Protein AF-A0A8H3B614-F1 (afdb_monomer)

Nearest PDB structures (foldseek):
  5cwn-assembly1_A  TM=7.010E-01  e=2.202E-01  synthetic construct
  2hr2-assembly2_B  TM=8.526E-01  e=1.394E+00  Chlorobaculum tepidum TLS
  8gab-assembly2_C  TM=5.571E-01  e=5.396E-01  synthetic construct
  2fbn-assembly1_B  TM=7.898E-01  e=2.489E+00  Plasmodium falciparum
  8gac-assembly1_A  TM=5.236E-01  e=7.023E-01  synthetic construct

Structure (mmCIF, N/CA/C/O backbone):
data_AF-A0A8H3B614-F1
#
_entry.id   AF-A0A8H3B614-F1
#
loop_
_atom_site.group_PDB
_atom_site.id
_atom_site.type_symbol
_atom_site.label_atom_id
_atom_site.label_alt_id
_atom_site.label_comp_id
_atom_site.label_asym_id
_atom_site.label_entity_id
_atom_site.label_seq_id
_atom_site.pdbx_PDB_ins_code
_atom_site.Cartn_x
_atom_site.Cartn_y
_atom_site.Cartn_z
_atom_site.occupancy
_atom_site.B_iso_or_equiv
_atom_site.auth_seq_id
_atom_site.auth_comp_id
_atom_site.auth_asym_id
_atom_site.auth_atom_id
_atom_site.pdbx_PDB_model_num
ATOM 1 N N . MET A 1 1 ? -14.239 40.907 46.195 1.00 49.25 1 MET A N 1
ATOM 2 C CA . MET A 1 1 ? -14.126 40.647 44.746 1.00 49.25 1 MET A CA 1
ATOM 3 C C . MET A 1 1 ? -13.190 39.463 44.616 1.00 49.25 1 MET A C 1
ATOM 5 O O . MET A 1 1 ? -12.000 39.634 44.840 1.00 49.25 1 MET A O 1
ATOM 9 N N . ASP A 1 2 ? -13.753 38.270 44.431 1.00 47.25 2 ASP A N 1
ATOM 10 C CA . ASP A 1 2 ? -13.022 37.002 44.533 1.00 47.25 2 ASP A CA 1
ATOM 11 C C . ASP A 1 2 ? -12.127 36.775 43.314 1.00 47.25 2 ASP A C 1
ATOM 13 O O . ASP A 1 2 ? -12.595 36.575 42.194 1.00 47.25 2 ASP A O 1
ATOM 17 N N . THR A 1 3 ? -10.818 36.806 43.547 1.00 56.19 3 THR A N 1
ATOM 18 C CA . THR A 1 3 ? -9.767 36.575 42.546 1.00 56.19 3 THR A CA 1
ATOM 19 C C . THR A 1 3 ? -9.692 35.116 42.087 1.00 56.19 3 THR A C 1
ATOM 21 O O . THR A 1 3 ? -9.160 34.834 41.017 1.00 56.19 3 THR A O 1
ATOM 24 N N . THR A 1 4 ? -10.277 34.191 42.849 1.00 59.56 4 THR A N 1
ATOM 25 C CA . THR A 1 4 ? -10.387 32.762 42.528 1.00 59.56 4 THR A CA 1
ATOM 26 C C . THR A 1 4 ? -11.330 32.479 41.360 1.00 59.56 4 THR A C 1
ATOM 28 O O . THR A 1 4 ? -11.059 31.566 40.589 1.00 59.56 4 THR A O 1
ATOM 31 N N . PHE A 1 5 ? -12.386 33.278 41.170 1.00 58.41 5 PHE A N 1
ATOM 32 C CA . PHE A 1 5 ? -13.344 33.083 40.071 1.00 58.41 5 PHE A CA 1
ATOM 33 C C . PHE A 1 5 ? -12.745 33.413 38.693 1.00 58.41 5 PHE A C 1
ATOM 35 O O . PHE A 1 5 ? -13.093 32.801 37.689 1.00 58.41 5 PHE A O 1
ATOM 42 N N . LEU A 1 6 ? -11.815 34.373 38.636 1.00 56.16 6 LEU A N 1
ATOM 43 C CA . LEU A 1 6 ? -11.143 34.752 37.390 1.00 56.16 6 LEU A CA 1
ATOM 44 C C . LEU A 1 6 ? -10.025 33.774 37.003 1.00 56.16 6 LEU A C 1
ATOM 46 O O . LEU A 1 6 ? -9.770 33.596 35.815 1.00 56.16 6 LEU A O 1
ATOM 50 N N . HIS A 1 7 ? -9.377 33.132 37.980 1.00 57.44 7 HIS A N 1
ATOM 51 C CA . HIS A 1 7 ? -8.297 32.179 37.711 1.00 57.44 7 HIS A CA 1
ATOM 52 C C . HIS A 1 7 ? -8.824 30.870 37.099 1.00 57.44 7 HIS A C 1
ATOM 54 O O . HIS A 1 7 ? -8.241 30.368 36.143 1.00 57.44 7 HIS A O 1
ATOM 60 N N .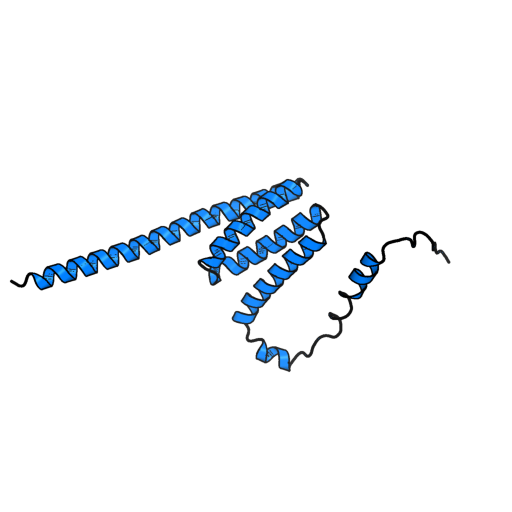 THR A 1 8 ? -9.972 30.371 37.573 1.00 63.31 8 THR A N 1
ATOM 61 C CA . THR A 1 8 ? -10.585 29.135 37.054 1.00 63.31 8 THR A CA 1
ATOM 62 C C . THR A 1 8 ? -11.125 29.297 35.629 1.00 63.31 8 THR A C 1
ATOM 64 O O . THR A 1 8 ? -10.900 28.437 34.787 1.00 63.31 8 THR A O 1
ATOM 67 N N . HIS A 1 9 ? -11.760 30.429 35.302 1.00 63.88 9 HIS A N 1
ATOM 68 C CA . HIS A 1 9 ? -12.236 30.702 33.937 1.00 63.88 9 HIS A CA 1
ATOM 69 C C . HIS A 1 9 ? -11.107 30.849 32.906 1.00 63.88 9 HIS A C 1
ATOM 71 O O . HIS A 1 9 ? -11.301 30.526 31.731 1.00 63.88 9 HIS A O 1
ATOM 77 N N . LEU A 1 10 ? -9.934 31.338 33.319 1.00 59.94 10 LEU A N 1
ATOM 78 C CA . LEU A 1 10 ? -8.780 31.471 32.430 1.00 59.94 10 LEU A CA 1
ATOM 79 C C . LEU A 1 10 ? -8.157 30.101 32.108 1.00 59.94 10 LEU A C 1
ATOM 81 O O . LEU A 1 10 ? -7.804 29.858 30.955 1.00 59.94 10 LEU A O 1
ATOM 85 N N . GLU A 1 11 ? -8.082 29.201 33.092 1.00 66.25 11 GLU A N 1
ATOM 86 C CA . GLU A 1 11 ? -7.605 27.820 32.917 1.00 66.25 11 GLU A CA 1
ATOM 87 C C . GLU A 1 11 ? -8.572 26.980 32.064 1.00 66.25 11 GLU A C 1
ATOM 89 O O . GLU A 1 11 ? -8.130 26.279 31.149 1.00 66.25 11 GLU A O 1
ATOM 94 N N . ASP A 1 12 ? -9.887 27.125 32.264 1.00 70.75 12 ASP A N 1
ATOM 95 C CA . ASP A 1 12 ? -10.907 26.483 31.419 1.00 70.75 12 ASP A CA 1
ATOM 96 C C . ASP A 1 12 ? -10.818 26.966 29.960 1.00 70.75 12 ASP A C 1
ATOM 98 O O . ASP A 1 12 ? -10.893 26.170 29.021 1.00 70.75 12 ASP A O 1
ATOM 102 N N . SER A 1 13 ? -10.585 28.268 29.752 1.00 62.62 13 SER A N 1
ATOM 103 C CA . SER A 1 13 ? -10.422 28.851 28.411 1.00 62.62 13 SER A CA 1
ATOM 104 C C . SER A 1 13 ? -9.137 28.379 27.718 1.00 62.62 13 SER A C 1
ATOM 106 O O . SER A 1 13 ? -9.130 28.143 26.510 1.00 62.62 13 SER A O 1
ATOM 108 N N . GLN A 1 14 ? -8.042 28.222 28.468 1.00 62.88 14 GLN A N 1
ATOM 109 C CA . GLN A 1 14 ? -6.771 27.706 27.947 1.00 62.88 14 GLN A CA 1
ATOM 110 C C . GLN A 1 14 ? -6.845 26.211 27.617 1.00 62.88 14 GLN A C 1
ATOM 112 O O . GLN A 1 14 ? -6.266 25.781 26.620 1.00 62.88 14 GLN A O 1
ATOM 117 N N . THR A 1 15 ? -7.593 25.438 28.406 1.00 66.56 15 THR A N 1
ATOM 118 C CA . THR A 1 15 ? -7.834 24.010 28.154 1.00 66.56 15 THR A CA 1
ATOM 119 C C . THR A 1 15 ? -8.642 23.820 26.870 1.00 66.56 15 THR A C 1
ATOM 121 O O . THR A 1 15 ? -8.187 23.123 25.966 1.00 66.56 15 THR A O 1
ATOM 124 N N . GLN A 1 16 ? -9.751 24.554 26.702 1.00 68.00 16 GLN A N 1
ATOM 125 C CA . GLN A 1 16 ? -10.553 24.508 25.470 1.00 68.00 16 GLN A CA 1
ATOM 126 C C . GLN A 1 16 ? -9.762 24.931 24.221 1.00 68.00 16 GLN A C 1
ATOM 128 O O . GLN A 1 16 ? -9.912 24.335 23.156 1.00 68.00 16 GLN A O 1
ATOM 133 N N . LEU A 1 17 ? -8.893 25.942 24.334 1.00 68.00 17 LEU A N 1
ATOM 134 C CA . LEU A 1 17 ? -8.027 26.371 23.230 1.00 68.00 17 LEU A CA 1
ATOM 135 C C . LEU A 1 17 ? -6.991 25.309 22.843 1.00 68.00 17 LEU A C 1
ATOM 137 O O . LEU A 1 17 ? -6.713 25.147 21.655 1.00 68.00 17 LEU A O 1
ATOM 141 N N . ASN A 1 18 ? -6.423 24.594 23.816 1.00 64.81 18 ASN A N 1
ATOM 142 C CA . ASN A 1 18 ? -5.483 23.508 23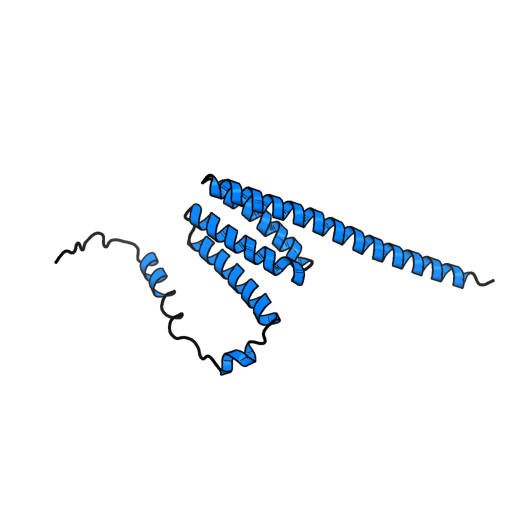.546 1.00 64.81 18 ASN A CA 1
ATOM 143 C C . ASN A 1 18 ? -6.175 22.316 22.877 1.00 64.81 18 ASN A C 1
ATOM 145 O O . ASN A 1 18 ? -5.622 21.780 21.919 1.00 64.81 18 ASN A O 1
ATOM 149 N N . ASP A 1 19 ? -7.390 21.968 23.303 1.00 64.19 19 ASP A N 1
ATOM 150 C CA . ASP A 1 19 ? -8.172 20.877 22.708 1.00 64.19 19 ASP A CA 1
ATOM 151 C C . ASP A 1 19 ? -8.548 21.172 21.245 1.00 64.19 19 ASP A C 1
ATOM 153 O O . ASP A 1 19 ? -8.364 20.325 20.371 1.00 64.19 19 ASP A O 1
ATOM 157 N N . ILE A 1 20 ? -8.986 22.404 20.944 1.00 66.00 20 ILE A N 1
ATOM 158 C CA . ILE A 1 20 ? -9.294 22.848 19.569 1.00 66.00 20 ILE A CA 1
ATOM 159 C C . ILE A 1 20 ? -8.030 22.882 18.703 1.00 66.00 20 ILE A C 1
ATOM 161 O O . ILE A 1 20 ? -8.054 22.529 17.521 1.00 66.00 20 ILE A O 1
ATOM 165 N N . LYS A 1 21 ? -6.905 23.333 19.266 1.00 61.00 21 LYS A N 1
ATOM 166 C CA . LYS A 1 21 ? -5.642 23.401 18.530 1.00 61.00 21 LYS A CA 1
ATOM 167 C C . LYS A 1 21 ? -5.128 22.005 18.194 1.00 61.00 21 LYS A C 1
ATOM 169 O O . LYS A 1 21 ? -4.659 21.825 17.077 1.00 61.00 21 LYS A O 1
ATOM 174 N N . LEU A 1 22 ? -5.267 21.048 19.115 1.00 57.50 22 LEU A N 1
ATOM 175 C CA . LEU A 1 22 ? -4.873 19.656 18.911 1.00 57.50 22 LEU A CA 1
ATOM 176 C C . LEU A 1 22 ? -5.747 18.975 17.843 1.00 57.50 22 LEU A C 1
ATOM 178 O O . LEU A 1 22 ? -5.200 18.352 16.935 1.00 57.50 22 LEU A O 1
ATOM 182 N N . SER A 1 23 ? -7.072 19.184 17.866 1.00 58.16 23 SER A N 1
ATOM 183 C CA . SER A 1 23 ? -7.976 18.625 16.845 1.00 58.16 23 SER A CA 1
ATOM 184 C C . SER A 1 23 ? -7.724 19.201 15.447 1.00 58.16 23 SER A C 1
ATOM 186 O O . SER A 1 23 ? -7.667 18.464 14.468 1.00 58.16 23 SER A O 1
ATOM 188 N N . THR A 1 24 ? -7.486 20.512 15.348 1.00 58.50 24 THR A N 1
ATOM 189 C CA . THR A 1 24 ? -7.263 21.182 14.054 1.00 58.50 24 THR A CA 1
ATOM 190 C C . THR A 1 24 ? -5.910 20.807 13.439 1.00 58.50 24 THR A C 1
ATOM 192 O O . THR A 1 24 ? -5.786 20.724 12.216 1.00 58.50 24 THR A O 1
ATOM 195 N N . THR A 1 25 ? -4.876 20.581 14.261 1.00 59.16 25 THR A N 1
ATOM 196 C CA . THR A 1 25 ? -3.564 20.141 13.761 1.00 59.16 25 THR A CA 1
ATOM 197 C C . THR A 1 25 ? -3.574 18.698 13.283 1.00 59.16 25 THR A C 1
ATOM 199 O O . THR A 1 25 ? -2.913 18.397 12.288 1.00 59.16 25 THR A O 1
ATOM 202 N N . ASP A 1 26 ? -4.327 17.824 13.950 1.00 64.12 26 ASP A N 1
ATOM 203 C CA . ASP A 1 26 ? -4.409 16.419 13.566 1.00 64.12 26 ASP A CA 1
ATOM 204 C C . ASP A 1 26 ? -5.193 16.251 12.259 1.00 64.12 26 ASP A C 1
ATOM 206 O O . ASP A 1 26 ? -4.682 15.598 11.346 1.00 64.12 26 ASP A O 1
ATOM 210 N N . ASP A 1 27 ? -6.333 16.930 12.098 1.00 62.75 27 ASP A N 1
ATOM 211 C CA . ASP A 1 27 ? -7.150 16.867 10.875 1.00 62.75 27 ASP A CA 1
ATOM 212 C C . ASP A 1 27 ? -6.395 17.380 9.637 1.00 62.75 27 ASP A C 1
ATOM 214 O O . ASP A 1 27 ? -6.334 16.699 8.612 1.00 62.75 27 ASP A O 1
ATOM 218 N N . LEU A 1 28 ? -5.722 18.535 9.740 1.00 67.38 28 LEU A N 1
ATOM 219 C CA . LEU A 1 28 ? -4.951 19.088 8.619 1.00 67.38 28 LEU A CA 1
ATOM 220 C C . LEU A 1 28 ? -3.739 18.204 8.259 1.00 67.38 28 LEU A C 1
ATOM 222 O O . LEU A 1 28 ? -3.336 18.129 7.098 1.00 67.38 28 LEU A O 1
ATOM 226 N N . SER A 1 29 ? -3.151 17.514 9.246 1.00 70.75 29 SER A N 1
ATOM 227 C CA . SER A 1 29 ? -2.042 16.580 9.013 1.00 70.75 29 SER A CA 1
ATOM 228 C C . SER A 1 29 ? -2.494 15.283 8.331 1.00 70.75 29 SER A C 1
ATOM 230 O O . SER A 1 29 ? -1.764 14.728 7.502 1.00 70.75 29 SER A O 1
ATOM 232 N N . VAL A 1 30 ? -3.705 14.813 8.645 1.00 79.19 30 VAL A N 1
ATOM 233 C CA . VAL A 1 30 ? -4.330 13.642 8.023 1.00 79.19 30 VAL A CA 1
ATOM 234 C C . VAL A 1 30 ? -4.669 13.931 6.561 1.00 79.19 30 VAL A C 1
ATOM 236 O O . VAL A 1 30 ? -4.331 13.117 5.706 1.00 79.19 30 VAL A O 1
ATOM 239 N N . ASP A 1 31 ? -5.213 15.108 6.247 1.00 76.12 31 ASP A N 1
ATOM 240 C CA . ASP A 1 31 ? -5.530 15.494 4.863 1.00 76.12 31 ASP A CA 1
ATOM 241 C C . ASP A 1 31 ? -4.280 15.564 3.975 1.00 76.12 31 ASP A C 1
ATOM 243 O O . ASP A 1 31 ? -4.234 14.944 2.911 1.00 76.12 31 ASP A O 1
ATOM 247 N N . ILE A 1 32 ? -3.212 16.225 4.437 1.00 78.00 32 ILE A N 1
ATOM 248 C CA . ILE A 1 32 ? -1.951 16.314 3.677 1.00 78.00 32 ILE A CA 1
ATOM 249 C C . ILE A 1 32 ? -1.348 14.914 3.450 1.00 78.00 32 ILE A C 1
ATOM 251 O O . ILE A 1 32 ? -0.828 14.600 2.373 1.00 78.00 32 ILE A O 1
ATOM 255 N N . THR A 1 33 ? -1.410 14.037 4.454 1.00 83.50 33 THR A N 1
ATOM 256 C CA . THR A 1 33 ? -0.894 12.664 4.322 1.00 83.50 33 THR A CA 1
ATOM 257 C C . THR A 1 33 ? -1.783 11.789 3.432 1.00 83.50 33 THR A C 1
ATOM 259 O O . THR A 1 33 ? -1.267 10.977 2.666 1.00 83.50 33 THR A O 1
ATOM 262 N N . TYR A 1 34 ? -3.098 11.997 3.424 1.00 87.38 34 TYR A N 1
ATOM 263 C CA . TYR A 1 34 ? -4.009 11.337 2.491 1.00 87.38 34 TYR A CA 1
ATOM 264 C C . TYR A 1 34 ? -3.766 11.765 1.037 1.00 87.38 34 TYR A C 1
ATOM 266 O O . TYR A 1 34 ? -3.623 10.905 0.164 1.00 87.38 34 TYR A O 1
ATOM 274 N N . GLU A 1 35 ? -3.666 13.070 0.769 1.00 88.50 35 GLU A N 1
ATOM 275 C CA . GLU A 1 35 ? -3.435 13.596 -0.583 1.00 88.50 35 GLU A CA 1
ATOM 276 C C . GLU A 1 35 ? -2.119 13.083 -1.176 1.00 88.50 35 GLU A C 1
ATOM 278 O O . GLU A 1 35 ? -2.052 12.696 -2.348 1.00 88.50 35 GLU A O 1
ATOM 283 N N . THR A 1 36 ? -1.064 13.024 -0.358 1.00 91.12 36 THR A N 1
ATOM 284 C CA . THR A 1 36 ? 0.217 12.455 -0.790 1.00 91.12 36 THR A CA 1
ATOM 285 C C . THR A 1 36 ? 0.100 10.965 -1.113 1.00 91.12 36 THR A C 1
ATOM 287 O O . THR A 1 36 ? 0.615 10.541 -2.149 1.00 91.12 36 THR A O 1
ATOM 290 N N . ALA A 1 37 ? -0.608 10.170 -0.303 1.00 91.88 37 ALA A N 1
ATOM 291 C CA . ALA A 1 37 ? -0.831 8.746 -0.574 1.00 91.88 37 ALA A CA 1
ATOM 292 C C . ALA A 1 37 ? -1.629 8.504 -1.866 1.00 91.88 37 ALA A C 1
ATOM 294 O O . ALA A 1 37 ? -1.267 7.642 -2.671 1.00 91.88 37 ALA A O 1
ATOM 295 N N . ASP A 1 38 ? -2.684 9.287 -2.095 1.00 91.88 38 ASP A N 1
ATOM 296 C CA . ASP A 1 38 ? -3.509 9.205 -3.303 1.00 91.88 38 ASP A CA 1
ATOM 297 C C . ASP A 1 38 ? -2.706 9.571 -4.563 1.00 91.88 38 ASP A C 1
ATOM 299 O O . ASP A 1 38 ? -2.783 8.887 -5.588 1.00 91.88 38 ASP A O 1
ATOM 303 N N . SER A 1 39 ? -1.847 10.589 -4.467 1.00 95.00 39 SER A N 1
ATOM 304 C CA . SER A 1 39 ? -0.913 10.949 -5.538 1.00 95.00 39 SER A CA 1
ATOM 305 C C . SER A 1 39 ? 0.039 9.796 -5.881 1.00 95.00 39 SER A C 1
ATOM 307 O O . SER A 1 39 ? 0.157 9.419 -7.051 1.00 95.00 39 SER A O 1
ATOM 309 N N . TRP A 1 40 ? 0.649 9.154 -4.877 1.00 94.88 40 TRP A N 1
ATOM 310 C CA . TRP A 1 40 ? 1.505 7.979 -5.090 1.00 94.88 40 TRP A CA 1
ATOM 311 C C . TRP A 1 40 ? 0.748 6.807 -5.728 1.00 94.88 40 TRP A C 1
ATOM 313 O O . TRP A 1 40 ? 1.272 6.160 -6.639 1.00 94.88 40 TRP A O 1
ATOM 323 N N . SER A 1 41 ? -0.502 6.563 -5.324 1.00 92.25 41 SER A N 1
ATOM 324 C CA . SER A 1 41 ? -1.344 5.519 -5.924 1.00 92.25 41 SER A CA 1
ATOM 325 C C . SER A 1 41 ? -1.620 5.772 -7.408 1.00 92.25 41 SER A C 1
ATOM 327 O O . SER A 1 41 ? -1.516 4.859 -8.240 1.00 92.25 41 SER A O 1
ATOM 329 N N . LYS A 1 42 ? -1.909 7.031 -7.761 1.00 94.50 42 LYS A N 1
ATOM 330 C CA . LYS A 1 42 ? -2.107 7.474 -9.148 1.00 94.50 42 LYS A CA 1
ATOM 331 C C . LYS A 1 42 ? -0.828 7.356 -9.973 1.00 94.50 42 LYS A C 1
ATOM 333 O O . LYS A 1 42 ? -0.880 6.861 -11.099 1.00 94.50 42 LYS A O 1
ATOM 338 N N . MET A 1 43 ? 0.318 7.754 -9.417 1.00 93.88 43 MET A N 1
ATOM 339 C CA . MET A 1 43 ? 1.620 7.577 -10.070 1.00 93.88 43 MET A CA 1
ATOM 340 C C . MET A 1 43 ? 1.907 6.100 -10.344 1.00 93.88 43 MET A C 1
ATOM 342 O O . MET A 1 43 ? 2.276 5.754 -11.464 1.00 93.88 43 MET A O 1
ATOM 346 N N . SER A 1 44 ? 1.667 5.222 -9.365 1.00 93.62 44 SER A N 1
ATOM 347 C CA . SER A 1 44 ? 1.821 3.775 -9.545 1.00 93.62 44 SER A CA 1
ATOM 348 C C . SER A 1 44 ? 0.964 3.249 -10.699 1.00 93.62 44 SER A C 1
ATOM 350 O O . SER A 1 44 ? 1.460 2.528 -11.563 1.00 93.62 44 SER A O 1
ATOM 352 N N . LEU A 1 45 ? -0.308 3.659 -10.770 1.00 92.94 45 LEU A N 1
ATOM 353 C CA . LEU A 1 45 ? -1.199 3.256 -11.858 1.00 92.94 45 LEU A CA 1
ATOM 354 C C . LEU A 1 45 ? -0.672 3.697 -13.233 1.00 92.94 45 LEU A C 1
ATOM 356 O O . LEU A 1 45 ? -0.757 2.928 -14.188 1.00 92.94 45 LEU A O 1
ATOM 360 N N . SER A 1 46 ? -0.111 4.903 -13.327 1.00 92.94 46 SER A N 1
ATOM 361 C CA . SER A 1 46 ? 0.512 5.407 -14.556 1.00 92.94 46 SER A CA 1
ATOM 362 C C . SER A 1 46 ? 1.722 4.560 -14.967 1.00 92.94 46 SER A C 1
ATOM 364 O O . SER A 1 46 ? 1.794 4.093 -16.103 1.00 92.94 46 SER A O 1
ATOM 366 N N . HIS A 1 47 ? 2.634 4.271 -14.033 1.00 90.25 47 HIS A N 1
ATOM 367 C CA . HIS A 1 47 ? 3.796 3.415 -14.296 1.00 90.25 47 HIS A CA 1
ATOM 368 C C . HIS A 1 47 ? 3.390 2.003 -14.732 1.00 90.25 47 HIS A C 1
ATOM 370 O O . HIS A 1 47 ? 3.939 1.475 -15.700 1.00 90.25 47 HIS A O 1
ATOM 376 N N . PHE A 1 48 ? 2.363 1.434 -14.095 1.00 89.00 48 PHE A N 1
ATOM 377 C CA . PHE A 1 48 ? 1.821 0.128 -14.462 1.00 89.00 48 PHE A CA 1
ATOM 378 C C . PHE A 1 48 ? 1.286 0.116 -15.901 1.00 89.00 48 PHE A C 1
ATOM 380 O O . PHE A 1 48 ? 1.540 -0.826 -16.646 1.00 89.00 48 PHE A O 1
ATOM 387 N N . GLN A 1 49 ? 0.577 1.171 -16.323 1.00 90.38 49 GLN A N 1
ATOM 388 C CA . GLN A 1 49 ? 0.040 1.288 -17.686 1.00 90.38 49 GLN A CA 1
ATOM 389 C C . GLN A 1 49 ? 1.131 1.409 -18.755 1.00 90.38 49 GLN A C 1
ATOM 391 O O . GLN A 1 49 ? 0.944 0.935 -19.874 1.00 90.38 49 GLN A O 1
ATOM 396 N N . VAL A 1 50 ? 2.266 2.021 -18.415 1.00 92.38 50 VAL A N 1
ATOM 397 C CA . VAL A 1 50 ? 3.435 2.141 -19.302 1.00 92.38 50 VAL A CA 1
ATOM 398 C C . VAL A 1 50 ? 4.286 0.855 -19.299 1.00 92.38 50 VAL A C 1
ATOM 400 O O . VAL A 1 50 ? 5.184 0.704 -20.123 1.00 92.38 50 VAL A O 1
ATOM 403 N N . GLY A 1 51 ? 3.973 -0.111 -18.425 1.00 89.06 51 GLY A N 1
ATOM 404 C CA . GLY A 1 51 ? 4.686 -1.385 -18.296 1.00 89.06 51 GLY A CA 1
ATOM 405 C C . GLY A 1 51 ? 5.926 -1.321 -17.401 1.00 89.06 51 GLY A C 1
ATOM 406 O O . GLY A 1 51 ? 6.676 -2.292 -17.327 1.00 89.06 51 GLY A O 1
ATOM 407 N N . ASP A 1 52 ? 6.141 -0.205 -16.701 1.00 91.81 52 ASP A N 1
ATOM 408 C CA . ASP A 1 52 ? 7.196 -0.066 -15.697 1.00 91.81 52 ASP A CA 1
ATOM 409 C C . ASP A 1 52 ? 6.693 -0.578 -14.342 1.00 91.81 52 ASP A C 1
ATOM 411 O O . ASP A 1 52 ? 6.316 0.176 -13.441 1.00 91.81 52 ASP A O 1
ATOM 415 N N . TYR A 1 53 ? 6.650 -1.903 -14.212 1.00 88.31 53 TYR A N 1
ATOM 416 C CA . TYR A 1 53 ? 6.162 -2.559 -12.999 1.00 88.31 53 TYR A CA 1
ATOM 417 C C . TYR A 1 53 ? 7.057 -2.300 -11.778 1.00 88.31 53 TYR A C 1
ATOM 419 O O . TYR A 1 53 ? 6.573 -2.354 -10.650 1.00 88.31 53 TYR A O 1
ATOM 427 N N . THR A 1 54 ? 8.338 -1.980 -11.980 1.00 90.00 54 THR A N 1
ATOM 428 C CA . THR A 1 54 ? 9.271 -1.632 -10.900 1.00 90.00 54 THR A CA 1
ATOM 429 C C . THR A 1 54 ? 8.946 -0.280 -10.276 1.00 90.00 54 THR A C 1
ATOM 431 O O . THR A 1 54 ? 8.781 -0.195 -9.061 1.00 90.00 54 THR A O 1
ATOM 434 N N . ALA A 1 55 ? 8.760 0.761 -11.091 1.00 90.12 55 ALA A N 1
ATOM 435 C CA . ALA A 1 55 ? 8.356 2.070 -10.586 1.00 90.12 55 ALA A CA 1
ATOM 436 C C . ALA A 1 55 ? 6.919 2.053 -10.039 1.00 90.12 55 ALA A C 1
ATOM 438 O O . ALA A 1 55 ? 6.621 2.735 -9.055 1.00 90.12 55 ALA A O 1
ATOM 439 N N . ALA A 1 56 ? 6.031 1.245 -10.636 1.00 91.06 56 ALA A N 1
ATOM 440 C CA . ALA A 1 56 ? 4.676 1.044 -10.128 1.00 91.06 56 ALA A CA 1
ATOM 441 C C . ALA A 1 56 ? 4.680 0.449 -8.715 1.00 91.06 56 ALA A C 1
ATOM 443 O O . ALA A 1 56 ? 3.964 0.945 -7.839 1.00 91.06 56 ALA A O 1
ATOM 444 N N . LEU A 1 57 ? 5.521 -0.565 -8.495 1.00 92.94 57 LEU A N 1
ATOM 445 C CA . LEU A 1 57 ? 5.697 -1.214 -7.204 1.00 92.94 57 LEU A CA 1
ATOM 446 C C . LEU A 1 57 ? 6.223 -0.234 -6.151 1.00 92.94 57 LEU A C 1
ATOM 448 O O . LEU A 1 57 ? 5.611 -0.103 -5.093 1.00 92.94 57 LEU A O 1
ATOM 452 N N . ASP A 1 58 ? 7.296 0.500 -6.453 1.00 93.00 58 ASP A N 1
ATOM 453 C CA . ASP A 1 58 ? 7.895 1.468 -5.524 1.00 93.00 58 ASP A CA 1
ATOM 454 C C . ASP A 1 58 ? 6.907 2.568 -5.117 1.00 93.00 58 ASP A C 1
ATOM 456 O O . ASP A 1 58 ? 6.800 2.931 -3.941 1.00 93.00 58 ASP A O 1
ATOM 460 N N . ALA A 1 59 ? 6.156 3.103 -6.083 1.00 92.31 59 ALA A N 1
ATOM 461 C CA . ALA A 1 59 ? 5.138 4.111 -5.817 1.00 92.31 59 ALA A CA 1
ATOM 462 C C . ALA A 1 59 ? 4.000 3.547 -4.952 1.00 92.31 59 ALA A C 1
ATOM 464 O O . ALA A 1 59 ? 3.542 4.214 -4.021 1.00 92.31 59 ALA A O 1
ATOM 465 N N . ARG A 1 60 ? 3.568 2.305 -5.200 1.00 94.00 60 ARG A N 1
ATOM 466 C CA . ARG A 1 60 ? 2.498 1.695 -4.407 1.00 94.00 60 ARG A CA 1
ATOM 467 C C . ARG A 1 60 ? 2.944 1.294 -3.006 1.00 94.00 60 ARG A C 1
ATOM 469 O O . ARG A 1 60 ? 2.162 1.440 -2.072 1.00 94.00 60 ARG A O 1
ATOM 476 N N . GLN A 1 61 ? 4.194 0.873 -2.829 1.00 93.31 61 GLN A N 1
ATOM 477 C CA . GLN A 1 61 ? 4.771 0.593 -1.514 1.00 93.31 61 GLN A CA 1
ATOM 478 C C . GLN A 1 61 ? 4.691 1.833 -0.608 1.00 93.31 61 GLN A C 1
ATOM 480 O O . GLN A 1 61 ? 4.199 1.747 0.517 1.00 93.31 61 GLN A O 1
ATOM 485 N N . LYS A 1 62 ? 5.054 3.009 -1.141 1.00 93.69 62 LYS A N 1
ATOM 486 C CA . LYS A 1 62 ? 4.934 4.296 -0.434 1.00 93.69 62 LYS A CA 1
ATOM 487 C C . LYS A 1 62 ? 3.487 4.634 -0.078 1.00 93.69 62 LYS A C 1
ATOM 489 O O . LYS A 1 62 ? 3.220 5.067 1.039 1.00 93.69 62 LYS A O 1
ATOM 494 N N . ALA A 1 63 ? 2.547 4.417 -1.000 1.00 93.38 63 ALA A N 1
ATOM 495 C CA . ALA A 1 63 ? 1.127 4.632 -0.721 1.00 93.38 63 ALA A CA 1
ATOM 496 C C . ALA A 1 63 ? 0.636 3.727 0.425 1.00 93.38 63 ALA A C 1
ATOM 498 O O . ALA A 1 63 ? -0.008 4.211 1.354 1.00 93.38 63 ALA A O 1
ATOM 499 N N . VAL A 1 64 ? 0.987 2.434 0.407 1.00 93.81 64 VAL A N 1
ATOM 500 C CA . VAL A 1 64 ? 0.624 1.468 1.461 1.00 93.81 64 VAL A CA 1
ATOM 501 C C . VAL A 1 64 ? 1.192 1.877 2.819 1.00 93.81 64 VAL A C 1
ATOM 503 O O . VAL A 1 64 ? 0.471 1.827 3.814 1.00 93.81 64 VAL A O 1
ATOM 506 N N . GLU A 1 65 ? 2.453 2.307 2.883 1.00 91.50 65 GLU A N 1
ATOM 507 C CA . GLU A 1 65 ? 3.074 2.778 4.128 1.00 91.50 65 GLU A CA 1
ATOM 508 C C . GLU A 1 65 ? 2.308 3.957 4.736 1.00 91.50 65 GLU A C 1
ATOM 510 O O . GLU A 1 65 ? 1.993 3.942 5.928 1.00 91.50 65 GLU A O 1
ATOM 515 N N . ILE A 1 66 ? 1.930 4.939 3.915 1.00 91.19 66 ILE A N 1
ATOM 516 C CA . ILE A 1 66 ? 1.158 6.093 4.384 1.00 91.19 66 ILE A CA 1
ATOM 517 C C . ILE A 1 66 ? -0.247 5.664 4.825 1.00 91.19 66 ILE A C 1
ATOM 519 O O . ILE A 1 66 ? -0.689 6.050 5.907 1.00 91.19 66 ILE A O 1
ATOM 523 N N . TYR A 1 67 ? -0.936 4.808 4.062 1.00 90.38 67 TYR A N 1
ATOM 524 C CA . TYR A 1 67 ? -2.254 4.309 4.469 1.00 90.38 67 TYR A CA 1
ATOM 525 C C . TYR A 1 67 ? -2.208 3.464 5.746 1.00 90.38 67 TYR A C 1
ATOM 527 O O . TYR A 1 67 ? -3.168 3.498 6.514 1.00 90.38 67 TYR A O 1
ATOM 535 N N . ARG A 1 68 ? -1.108 2.760 6.041 1.00 91.00 68 ARG A N 1
ATOM 536 C CA . ARG A 1 68 ? -0.922 2.082 7.337 1.00 91.00 68 ARG A CA 1
ATOM 537 C C . ARG A 1 68 ? -0.817 3.079 8.490 1.00 91.00 68 ARG A C 1
ATOM 539 O O . ARG A 1 68 ? -1.450 2.868 9.522 1.00 91.00 68 ARG A O 1
ATOM 546 N N . LEU A 1 69 ? -0.081 4.177 8.308 1.00 89.81 69 LEU A N 1
ATOM 547 C CA . LEU A 1 69 ? 0.001 5.255 9.303 1.00 89.81 69 LEU A CA 1
ATOM 548 C C . LEU A 1 69 ? -1.358 5.934 9.524 1.00 89.81 69 LEU A C 1
ATOM 550 O O . LEU A 1 69 ? -1.730 6.211 10.662 1.00 89.81 69 LEU A O 1
ATOM 554 N N . LEU A 1 70 ? -2.111 6.169 8.447 1.00 88.12 70 LEU A N 1
ATOM 555 C CA . LEU A 1 70 ? -3.465 6.724 8.507 1.00 88.12 70 LEU A CA 1
ATOM 556 C C . LEU A 1 70 ? -4.440 5.779 9.220 1.00 88.12 70 LEU A C 1
ATOM 558 O O . LEU A 1 70 ? -5.178 6.208 10.102 1.00 88.12 70 LEU A O 1
ATOM 562 N N . THR A 1 71 ? -4.385 4.483 8.906 1.00 87.06 71 THR A N 1
ATOM 563 C CA . THR A 1 71 ? -5.220 3.448 9.538 1.00 87.06 71 THR A CA 1
ATOM 564 C C . THR A 1 71 ? -4.930 3.323 11.034 1.00 87.06 71 THR A C 1
ATOM 566 O O . THR A 1 71 ? -5.848 3.122 11.818 1.00 87.06 71 THR A O 1
ATOM 569 N N . ALA A 1 72 ? -3.677 3.501 11.463 1.00 85.69 72 ALA A N 1
ATOM 570 C CA . ALA A 1 72 ? -3.329 3.492 12.885 1.00 85.69 72 ALA A CA 1
ATOM 571 C C . ALA A 1 72 ? -3.961 4.656 13.672 1.00 85.69 72 ALA A C 1
ATOM 573 O O . ALA A 1 72 ? -4.170 4.531 14.876 1.00 85.69 72 ALA A O 1
ATOM 574 N N . ARG A 1 73 ? -4.258 5.780 13.005 1.00 84.88 73 ARG A N 1
ATOM 575 C CA . ARG A 1 73 ? -4.925 6.942 13.612 1.00 84.88 73 ARG A CA 1
ATOM 576 C C . ARG A 1 73 ? -6.444 6.838 13.536 1.00 84.88 73 ARG A C 1
ATOM 578 O O . ARG A 1 73 ? -7.118 7.078 14.529 1.00 84.88 73 ARG A O 1
ATOM 585 N N . GLN A 1 74 ? -6.969 6.510 12.358 1.00 82.50 74 GLN A N 1
ATOM 586 C CA . GLN A 1 74 ? -8.404 6.468 12.074 1.00 82.50 74 GLN A CA 1
ATOM 587 C C . GLN A 1 74 ? -8.737 5.202 11.266 1.00 82.50 74 GLN A C 1
ATOM 589 O O . GLN A 1 74 ? -8.909 5.263 10.044 1.00 82.50 74 GLN A O 1
ATOM 594 N N . PRO A 1 75 ? -8.808 4.032 11.926 1.00 81.62 75 PRO A N 1
ATOM 595 C CA . PRO A 1 75 ? -9.008 2.758 11.238 1.00 81.62 75 PRO A CA 1
ATOM 596 C C . PRO A 1 75 ? -10.329 2.726 10.460 1.00 81.62 75 PRO A C 1
ATOM 598 O O . PRO A 1 75 ? -10.359 2.318 9.301 1.00 81.62 75 PRO A O 1
ATOM 601 N N . GLU A 1 76 ? -11.400 3.273 11.037 1.00 82.75 76 GLU A N 1
ATOM 602 C CA . GLU A 1 76 ? -12.742 3.264 10.441 1.00 82.75 76 GLU A CA 1
ATOM 603 C C . GLU A 1 76 ? -12.824 3.974 9.079 1.00 82.75 76 GLU A C 1
ATOM 605 O O . GLU A 1 76 ? -13.628 3.583 8.233 1.00 82.75 76 GLU A O 1
ATOM 610 N N . LEU A 1 77 ? -11.982 4.987 8.839 1.00 84.06 77 LEU A N 1
ATOM 611 C CA . LEU A 1 77 ? -11.989 5.747 7.585 1.00 84.06 77 LEU A CA 1
ATOM 612 C C . LEU A 1 77 ? -11.028 5.183 6.535 1.00 84.06 77 LEU A C 1
ATOM 614 O O . LEU A 1 77 ? -11.311 5.259 5.339 1.00 84.06 77 LEU A O 1
ATOM 618 N N . PHE A 1 78 ? -9.889 4.627 6.958 1.00 86.75 78 PHE A N 1
ATOM 619 C CA . PHE A 1 78 ? -8.789 4.307 6.043 1.00 86.75 78 PHE A CA 1
ATOM 620 C C . PHE A 1 78 ? -8.556 2.809 5.813 1.00 86.75 78 PHE A C 1
ATOM 622 O O . PHE A 1 78 ? -7.861 2.467 4.853 1.00 86.75 78 PHE A O 1
ATOM 629 N N . GLU A 1 79 ? -9.174 1.907 6.587 1.00 87.44 79 GLU A N 1
ATOM 630 C CA . GLU A 1 79 ? -9.034 0.451 6.396 1.00 87.44 79 GLU A CA 1
ATOM 631 C C . GLU A 1 79 ? -9.414 0.009 4.970 1.00 87.44 79 GLU A C 1
ATOM 633 O O . GLU A 1 79 ? -8.697 -0.771 4.336 1.00 87.44 79 GLU A O 1
ATOM 638 N N . ALA A 1 80 ? -10.504 0.547 4.412 1.00 88.69 80 ALA A N 1
ATOM 639 C CA . ALA A 1 80 ? -10.939 0.220 3.052 1.00 88.69 80 ALA A CA 1
ATOM 640 C C . ALA A 1 80 ? -9.935 0.692 1.983 1.00 88.69 80 ALA A C 1
ATOM 642 O O . ALA A 1 80 ? -9.722 0.013 0.970 1.00 88.69 80 ALA A O 1
ATOM 643 N N . ASN A 1 81 ? -9.300 1.843 2.212 1.00 90.88 81 ASN A N 1
ATOM 644 C CA . ASN A 1 81 ? -8.303 2.413 1.313 1.00 90.88 81 ASN A CA 1
ATOM 645 C C . ASN A 1 81 ? -6.995 1.618 1.375 1.00 90.88 81 ASN A C 1
ATOM 647 O O . ASN A 1 81 ? -6.426 1.314 0.326 1.00 90.88 81 ASN A O 1
ATOM 651 N N . LEU A 1 82 ? -6.572 1.206 2.573 1.00 92.00 82 LEU A N 1
ATOM 652 C CA . LEU A 1 82 ? -5.424 0.323 2.762 1.00 92.00 82 LEU A CA 1
ATOM 653 C C . LEU A 1 82 ? -5.625 -1.016 2.038 1.00 92.00 82 LEU A C 1
ATOM 655 O O . LEU A 1 82 ? -4.747 -1.457 1.294 1.00 92.00 82 LEU A O 1
ATOM 659 N N . ALA A 1 83 ? -6.799 -1.636 2.184 1.00 91.62 83 ALA A N 1
ATOM 660 C CA . ALA A 1 83 ? -7.124 -2.884 1.496 1.00 91.62 83 ALA A CA 1
ATOM 661 C C . ALA A 1 83 ? -7.067 -2.737 -0.036 1.00 91.62 83 ALA A C 1
ATOM 663 O O . ALA A 1 83 ? -6.562 -3.628 -0.727 1.00 91.62 83 ALA A O 1
ATOM 664 N N . ARG A 1 84 ? -7.532 -1.604 -0.575 1.00 92.12 84 ARG A N 1
ATOM 665 C CA . ARG A 1 84 ? -7.465 -1.294 -2.010 1.00 92.12 84 ARG A CA 1
ATOM 666 C C . ARG A 1 84 ? -6.023 -1.155 -2.500 1.00 92.12 84 ARG A C 1
ATOM 668 O O . ARG A 1 84 ? -5.692 -1.717 -3.545 1.00 92.12 84 ARG A O 1
ATOM 675 N N . GLU A 1 85 ? -5.167 -0.444 -1.768 1.00 92.69 85 GLU A N 1
ATOM 676 C CA . GLU A 1 85 ? -3.753 -0.314 -2.143 1.00 92.69 85 GLU A CA 1
ATOM 677 C C . GLU A 1 85 ? -3.008 -1.647 -2.074 1.00 92.69 85 GLU A C 1
ATOM 679 O O . GLU A 1 85 ? -2.212 -1.936 -2.960 1.00 92.69 85 GLU A O 1
ATOM 684 N N . LEU A 1 86 ? -3.313 -2.513 -1.103 1.00 92.81 86 LEU A N 1
ATOM 685 C CA . LEU A 1 86 ? -2.737 -3.861 -1.028 1.00 92.81 86 LEU A CA 1
ATOM 686 C C . LEU A 1 86 ? -3.116 -4.737 -2.237 1.00 92.81 86 LEU A C 1
ATOM 688 O O . LEU A 1 86 ? -2.285 -5.501 -2.733 1.00 92.81 86 LEU A O 1
ATOM 692 N N . LEU A 1 87 ? -4.333 -4.597 -2.779 1.00 92.25 87 LEU A N 1
ATOM 693 C CA . LEU A 1 87 ? -4.703 -5.254 -4.044 1.00 92.25 87 LEU A CA 1
ATOM 694 C C . LEU A 1 87 ? -3.941 -4.679 -5.235 1.00 92.25 87 LEU A C 1
ATOM 696 O O . LEU A 1 87 ? -3.569 -5.424 -6.141 1.00 92.25 87 LEU A O 1
ATOM 700 N N . GLY A 1 88 ? -3.722 -3.365 -5.256 1.00 89.88 88 GLY A N 1
ATOM 701 C CA . GLY A 1 88 ? -2.857 -2.747 -6.256 1.00 89.88 88 GLY A CA 1
ATOM 702 C C . GLY A 1 88 ? -1.429 -3.287 -6.156 1.00 89.88 88 GLY A C 1
ATOM 703 O O . GLY A 1 88 ? -0.861 -3.682 -7.167 1.00 89.88 88 GLY A O 1
ATOM 704 N N . LEU A 1 89 ? -0.886 -3.392 -4.938 1.00 92.44 89 LEU A N 1
ATOM 705 C CA . LEU A 1 89 ? 0.463 -3.891 -4.676 1.00 92.44 89 LEU A CA 1
ATOM 706 C C . LEU A 1 89 ? 0.601 -5.334 -5.161 1.00 92.44 89 LEU A C 1
ATOM 708 O O . LEU A 1 89 ? 1.584 -5.688 -5.800 1.00 92.44 89 LEU A O 1
ATOM 712 N N . SER A 1 90 ? -0.424 -6.155 -4.925 1.00 90.19 90 SER A N 1
ATOM 713 C CA . SER A 1 90 ? -0.499 -7.521 -5.439 1.00 90.19 90 SER A CA 1
ATOM 714 C C . SER A 1 90 ? -0.404 -7.582 -6.969 1.00 90.19 90 SER A C 1
ATOM 716 O O . SER A 1 90 ? 0.316 -8.423 -7.509 1.00 90.19 90 SER A O 1
ATOM 718 N N . LYS A 1 91 ? -1.077 -6.670 -7.683 1.00 89.50 91 LYS A N 1
ATOM 719 C CA . LYS A 1 91 ? -1.000 -6.592 -9.152 1.00 89.50 91 LYS A CA 1
ATOM 720 C C . LYS A 1 91 ? 0.388 -6.176 -9.628 1.00 89.50 91 LYS A C 1
ATOM 722 O O . LYS A 1 91 ? 0.902 -6.785 -10.563 1.00 89.50 91 LYS A O 1
ATOM 727 N N . ASP A 1 92 ? 0.996 -5.189 -8.978 1.00 89.00 92 ASP A N 1
ATOM 728 C CA . ASP A 1 92 ? 2.334 -4.706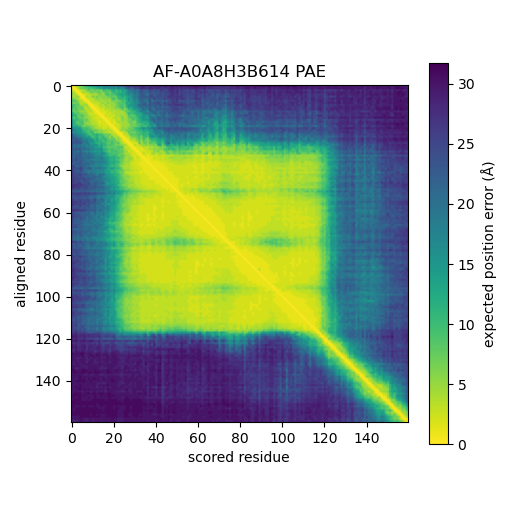 -9.335 1.00 89.00 92 ASP A CA 1
ATOM 729 C C . ASP A 1 92 ? 3.392 -5.796 -9.076 1.00 89.00 92 ASP A C 1
ATO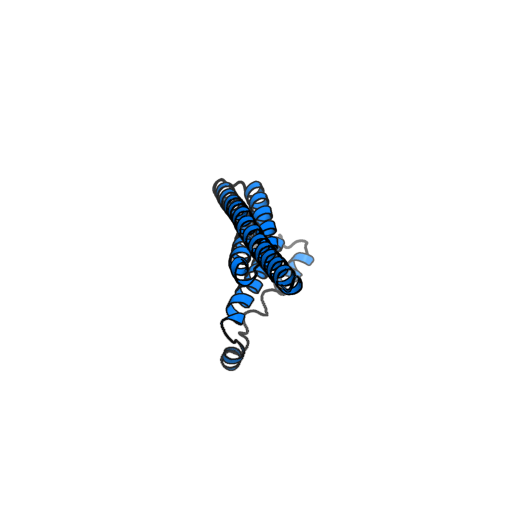M 731 O O . ASP A 1 92 ? 4.224 -6.077 -9.940 1.00 89.00 92 ASP A O 1
ATOM 735 N N . LEU A 1 93 ? 3.291 -6.502 -7.940 1.00 87.25 93 LEU A N 1
ATOM 736 C CA . LEU A 1 93 ? 4.122 -7.664 -7.596 1.00 87.25 93 LEU A CA 1
ATOM 737 C C . LEU A 1 93 ? 3.972 -8.808 -8.606 1.00 87.25 93 LEU A C 1
ATOM 739 O O . LEU A 1 93 ? 4.964 -9.426 -8.998 1.00 87.25 93 LEU A O 1
ATOM 743 N N . ALA A 1 94 ? 2.750 -9.078 -9.067 1.00 86.94 94 ALA A N 1
ATOM 744 C CA . ALA A 1 94 ? 2.515 -10.050 -10.128 1.00 86.94 94 ALA A CA 1
ATOM 745 C C . ALA A 1 94 ? 3.148 -9.604 -11.460 1.00 86.94 94 ALA A C 1
ATOM 747 O O . ALA A 1 94 ? 3.719 -10.434 -12.166 1.00 86.94 94 ALA A O 1
ATOM 748 N N . GLY A 1 95 ? 3.112 -8.303 -11.773 1.00 85.38 95 GLY A N 1
ATOM 749 C CA . GLY A 1 95 ? 3.749 -7.716 -12.958 1.00 85.38 95 GLY A CA 1
ATOM 750 C C . GLY A 1 95 ? 5.270 -7.903 -12.996 1.00 85.38 95 GLY A C 1
ATOM 751 O O . GLY A 1 95 ? 5.821 -8.195 -14.054 1.00 85.38 95 GLY A O 1
ATOM 752 N N . VAL A 1 96 ? 5.945 -7.835 -11.842 1.00 89.75 96 VAL A N 1
ATOM 753 C CA . VAL A 1 96 ? 7.393 -8.122 -11.717 1.00 89.75 96 VAL A CA 1
ATOM 754 C C . VAL A 1 96 ? 7.721 -9.611 -11.507 1.00 89.75 96 VAL A C 1
ATOM 756 O O . VAL A 1 96 ? 8.883 -9.963 -11.314 1.00 89.75 96 VAL A O 1
ATOM 759 N N . GLY A 1 97 ? 6.726 -10.506 -11.520 1.00 87.44 97 GLY A N 1
ATOM 760 C CA . GLY A 1 97 ? 6.918 -11.957 -11.374 1.00 87.44 97 GLY A CA 1
ATOM 761 C C . GLY A 1 97 ? 7.022 -12.478 -9.932 1.00 87.44 97 GLY A C 1
ATOM 762 O O . GLY A 1 97 ? 7.258 -13.669 -9.726 1.00 87.44 97 GLY A O 1
ATOM 763 N N . ARG A 1 98 ? 6.800 -11.634 -8.916 1.00 86.06 98 ARG A N 1
ATOM 764 C CA . ARG A 1 98 ? 6.867 -11.985 -7.481 1.00 86.06 98 ARG A CA 1
ATOM 765 C C . ARG A 1 98 ? 5.522 -12.521 -6.973 1.00 86.06 98 ARG A C 1
ATOM 767 O O . ARG A 1 98 ? 4.832 -11.894 -6.171 1.00 86.06 98 ARG A O 1
ATOM 774 N N . MET A 1 99 ? 5.135 -13.700 -7.459 1.00 84.19 99 MET A N 1
ATOM 775 C CA . MET A 1 99 ? 3.787 -14.261 -7.255 1.00 84.19 99 MET A CA 1
ATOM 776 C C . MET A 1 99 ? 3.451 -14.629 -5.801 1.00 84.19 99 MET A C 1
ATOM 778 O O . MET A 1 99 ? 2.300 -14.498 -5.389 1.00 84.19 99 MET A O 1
ATOM 782 N N . GLU A 1 100 ? 4.428 -15.087 -5.018 1.00 84.06 100 GLU A N 1
ATOM 783 C CA . GLU A 1 100 ? 4.211 -15.446 -3.608 1.00 84.06 100 GLU A CA 1
ATOM 784 C C . GLU A 1 100 ? 3.870 -14.213 -2.761 1.00 84.06 100 GLU A C 1
ATOM 786 O O . GLU A 1 100 ? 2.902 -14.205 -2.000 1.00 84.06 100 GLU A O 1
ATOM 791 N N . GLU A 1 101 ? 4.604 -13.126 -2.973 1.00 83.00 101 GLU A N 1
ATOM 792 C CA . GLU A 1 101 ? 4.369 -11.856 -2.289 1.00 83.00 101 GLU A CA 1
ATOM 793 C C . GLU A 1 101 ? 3.070 -11.201 -2.757 1.00 83.00 101 GLU A C 1
ATOM 795 O O . GLU A 1 101 ? 2.315 -10.667 -1.943 1.00 83.00 101 GLU A O 1
ATOM 800 N N . ALA A 1 102 ? 2.750 -11.320 -4.050 1.00 82.12 102 ALA A N 1
ATOM 801 C CA . ALA A 1 102 ? 1.465 -10.891 -4.581 1.00 82.12 102 ALA A CA 1
ATOM 802 C C . ALA A 1 102 ? 0.299 -11.599 -3.875 1.00 82.12 102 ALA A C 1
ATOM 804 O O . ALA A 1 102 ? -0.686 -10.950 -3.514 1.00 82.12 102 ALA A O 1
ATOM 805 N N . TYR A 1 103 ? 0.404 -12.912 -3.647 1.00 85.38 103 TYR A N 1
ATOM 806 C CA . TYR A 1 103 ? -0.609 -13.667 -2.912 1.00 85.38 103 TYR A CA 1
ATOM 807 C C . TYR A 1 103 ? -0.723 -13.193 -1.462 1.00 85.38 103 TYR A C 1
ATOM 809 O O . TYR A 1 103 ? -1.835 -12.956 -0.992 1.00 85.38 103 TYR A O 1
ATOM 817 N N . SER A 1 104 ? 0.406 -12.989 -0.778 1.00 83.81 104 SER A N 1
ATOM 818 C CA . SER A 1 104 ? 0.416 -12.479 0.597 1.00 83.81 104 SER A CA 1
ATOM 819 C C . SER A 1 104 ? -0.290 -11.122 0.712 1.00 83.81 104 SER A C 1
ATOM 821 O O . SER A 1 104 ? -1.126 -10.943 1.595 1.00 83.81 104 SER A O 1
ATOM 823 N N . ALA A 1 105 ? -0.018 -10.189 -0.207 1.00 82.06 105 ALA A N 1
ATOM 824 C CA . ALA A 1 105 ? -0.657 -8.871 -0.222 1.00 82.06 105 ALA A CA 1
ATOM 825 C C . ALA A 1 105 ? -2.173 -8.953 -0.496 1.00 82.06 105 ALA A C 1
ATOM 827 O O . ALA A 1 105 ? -2.971 -8.275 0.154 1.00 82.06 105 ALA A O 1
ATOM 828 N N . SER A 1 106 ? -2.589 -9.822 -1.424 1.00 83.94 106 SER A N 1
ATOM 829 C CA . SER A 1 106 ? -4.012 -10.081 -1.688 1.00 83.94 106 SER A CA 1
ATOM 830 C C . SER A 1 106 ? -4.725 -10.698 -0.482 1.00 83.94 106 SER A C 1
ATOM 832 O O . SER A 1 106 ? -5.873 -10.355 -0.199 1.00 83.94 106 SER A O 1
ATOM 834 N N . GLU A 1 107 ? -4.057 -11.597 0.238 1.00 85.50 107 GLU A N 1
ATOM 835 C CA . GLU A 1 107 ? -4.616 -12.248 1.419 1.00 85.50 107 GLU A CA 1
ATOM 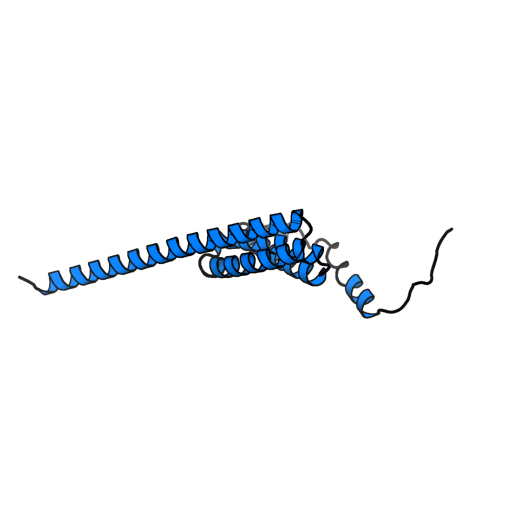836 C C . GLU A 1 107 ? -4.773 -11.270 2.590 1.00 85.50 107 GLU A C 1
ATOM 838 O O . GLU A 1 107 ? -5.811 -11.275 3.251 1.00 85.50 107 GLU A O 1
ATOM 843 N N . GLU A 1 108 ? -3.805 -10.376 2.801 1.00 87.31 108 GLU A N 1
ATOM 844 C CA . GLU A 1 108 ? -3.916 -9.297 3.790 1.00 87.31 108 GLU A CA 1
ATOM 845 C C . GLU A 1 108 ? -5.105 -8.377 3.477 1.00 87.31 108 GLU A C 1
ATOM 847 O O . GLU A 1 108 ? -5.949 -8.132 4.340 1.00 87.31 108 GLU A O 1
ATOM 852 N N . SER A 1 109 ? -5.243 -7.947 2.219 1.00 88.12 109 SER A N 1
ATOM 853 C CA . SER A 1 109 ? -6.397 -7.154 1.777 1.00 88.12 109 SER A CA 1
ATOM 854 C C . SER A 1 109 ? -7.727 -7.872 2.024 1.00 88.12 109 SER A C 1
ATOM 856 O O . SER A 1 109 ? -8.684 -7.282 2.530 1.00 88.12 109 SER A O 1
ATOM 858 N N . ARG A 1 110 ? -7.790 -9.175 1.718 1.00 88.62 110 ARG A N 1
ATOM 859 C CA . ARG A 1 110 ? -8.978 -10.003 1.951 1.00 88.62 110 ARG A CA 1
ATOM 860 C C . ARG A 1 110 ? -9.357 -10.032 3.430 1.00 88.62 110 ARG A C 1
ATOM 862 O O . ARG A 1 110 ? -10.543 -9.954 3.742 1.00 88.62 110 ARG A O 1
ATOM 869 N N . ILE A 1 111 ? -8.376 -10.153 4.324 1.00 86.12 111 ILE A N 1
ATOM 870 C CA . ILE A 1 111 ? -8.602 -10.140 5.773 1.00 86.12 111 ILE A CA 1
ATOM 871 C C . ILE A 1 111 ? -9.183 -8.792 6.207 1.00 86.12 111 ILE A C 1
ATOM 873 O O . ILE A 1 111 ? -10.175 -8.786 6.933 1.00 86.12 111 ILE A O 1
ATOM 877 N N . ILE A 1 112 ? -8.640 -7.674 5.717 1.00 87.44 112 ILE A N 1
ATOM 878 C CA . ILE A 1 112 ? -9.153 -6.332 6.038 1.00 87.44 112 ILE A CA 1
ATOM 879 C C . ILE A 1 112 ? -10.587 -6.162 5.527 1.00 87.44 112 ILE A C 1
ATOM 881 O O . ILE A 1 112 ? -11.470 -5.770 6.284 1.00 87.44 112 ILE A O 1
ATOM 885 N N . TYR A 1 113 ? -10.877 -6.533 4.278 1.00 86.06 113 TYR A N 1
ATOM 886 C CA . TYR A 1 113 ? -12.253 -6.471 3.780 1.00 86.06 113 TYR A CA 1
ATOM 887 C C . TYR A 1 113 ? -13.200 -7.376 4.571 1.00 86.06 113 TYR A C 1
ATOM 889 O O . TYR A 1 113 ? -14.325 -6.976 4.851 1.00 86.06 113 TYR A O 1
ATOM 897 N N . MET A 1 114 ? -12.768 -8.570 4.982 1.00 85.75 114 MET A N 1
ATOM 898 C CA . MET A 1 114 ? -13.578 -9.416 5.861 1.00 85.75 114 MET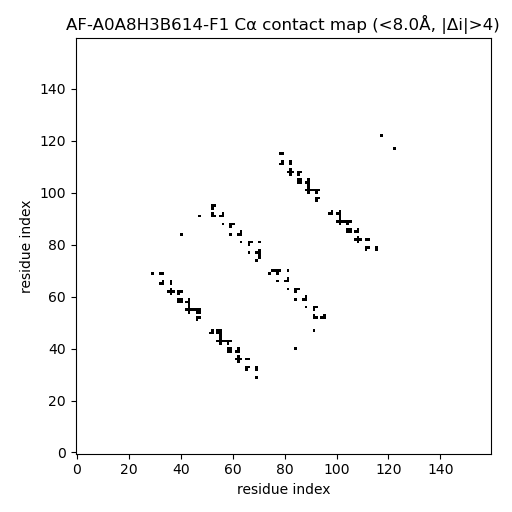 A CA 1
ATOM 899 C C . MET A 1 114 ? -13.780 -8.815 7.249 1.00 85.75 114 MET A C 1
ATOM 901 O O . MET A 1 114 ? -14.839 -9.032 7.825 1.00 85.75 114 MET A O 1
ATOM 905 N N . HIS A 1 115 ? -12.805 -8.080 7.782 1.00 84.88 115 HIS A N 1
ATOM 906 C CA . HIS A 1 115 ? -12.952 -7.346 9.034 1.00 84.88 115 HIS A CA 1
ATOM 907 C C . HIS A 1 115 ? -14.021 -6.258 8.899 1.00 84.88 115 HIS A C 1
ATOM 909 O O . HIS A 1 115 ? -14.984 -6.263 9.657 1.00 84.88 115 HIS A O 1
ATOM 915 N N . ILE A 1 116 ? -13.940 -5.420 7.863 1.00 83.81 116 ILE A N 1
ATOM 916 C CA . ILE A 1 116 ? -14.927 -4.361 7.590 1.00 83.81 116 ILE A CA 1
ATOM 917 C C . ILE A 1 116 ? -16.333 -4.960 7.389 1.00 83.81 116 ILE A C 1
ATOM 919 O O . ILE A 1 116 ? -17.330 -4.479 7.937 1.00 83.81 116 ILE A O 1
ATOM 923 N N . VAL A 1 117 ? -16.433 -6.047 6.618 1.00 79.88 117 VAL A N 1
ATOM 924 C CA . VAL A 1 117 ? -17.712 -6.718 6.349 1.00 79.88 117 VAL A CA 1
ATOM 925 C C . VAL A 1 117 ? -18.216 -7.477 7.582 1.00 79.88 117 VAL A C 1
ATOM 927 O O . VAL A 1 117 ? -19.412 -7.499 7.826 1.00 79.88 117 VAL A O 1
ATOM 930 N N . GLY A 1 118 ? -17.342 -8.061 8.399 1.00 70.88 118 GLY A N 1
ATOM 931 C CA . GLY A 1 118 ? -17.716 -8.779 9.624 1.00 70.88 118 GLY A CA 1
ATOM 932 C C . GLY A 1 118 ? -18.091 -7.879 10.786 1.00 70.88 118 GLY A C 1
ATOM 933 O O . GLY A 1 118 ? -18.960 -8.237 11.575 1.00 70.88 118 GLY A O 1
ATOM 934 N N . SER A 1 119 ? -17.504 -6.687 10.847 1.00 60.09 119 SER A N 1
ATOM 935 C CA . SER A 1 119 ? -17.937 -5.621 11.746 1.00 60.09 119 SER A CA 1
ATOM 936 C C . SER A 1 119 ? -19.305 -5.063 11.342 1.00 60.09 119 SER A C 1
ATOM 938 O O . SER A 1 119 ? -20.068 -4.643 12.206 1.00 60.09 119 SER A O 1
ATOM 940 N N . SER A 1 120 ? -19.662 -5.104 10.050 1.00 53.34 120 SER A N 1
ATOM 941 C CA . SER A 1 120 ? -20.981 -4.665 9.557 1.00 53.34 120 SER A CA 1
ATOM 942 C C . SER A 1 120 ? -22.037 -5.778 9.477 1.00 53.34 120 SER A C 1
ATOM 944 O O . SER A 1 120 ? -23.234 -5.492 9.520 1.00 53.34 120 SER A O 1
ATOM 946 N N . ILE A 1 121 ? -21.631 -7.047 9.388 1.00 55.47 121 ILE A N 1
ATOM 947 C CA . ILE A 1 121 ? -22.507 -8.218 9.282 1.00 55.47 121 ILE A CA 1
ATOM 948 C C . ILE A 1 121 ? -22.077 -9.251 10.325 1.00 55.47 121 ILE A C 1
ATOM 950 O O . ILE A 1 121 ? -21.048 -9.909 10.190 1.00 55.47 121 ILE A O 1
ATOM 954 N N . ASP A 1 122 ? -22.929 -9.455 11.332 1.00 49.06 122 ASP A N 1
ATOM 955 C CA . ASP A 1 122 ? -22.787 -10.516 12.330 1.00 49.06 122 ASP A CA 1
ATOM 956 C C . ASP A 1 122 ? -22.832 -11.911 11.667 1.00 49.06 122 ASP A C 1
ATOM 958 O O . ASP A 1 122 ? -23.885 -12.539 11.489 1.00 49.06 122 ASP A O 1
ATOM 962 N N . TYR A 1 123 ? -21.657 -12.417 11.285 1.00 44.66 123 TYR A N 1
ATOM 963 C CA . TYR A 1 123 ? -21.483 -13.717 10.637 1.00 44.66 123 TYR A CA 1
ATOM 964 C C . TYR A 1 123 ? -21.945 -14.901 11.501 1.00 44.66 123 TYR A C 1
ATOM 966 O O . TYR A 1 123 ? -22.157 -15.994 10.962 1.00 44.66 123 TYR A O 1
ATOM 974 N N . SER A 1 124 ? -22.169 -14.715 12.811 1.00 47.81 124 SER A N 1
ATOM 975 C CA . SER A 1 124 ? -22.687 -15.774 13.688 1.00 47.81 124 SER A CA 1
ATOM 976 C C . SER A 1 124 ? -24.120 -16.198 13.318 1.00 47.81 124 SER A C 1
ATOM 978 O O . SER A 1 124 ? -24.510 -17.348 13.557 1.00 47.81 124 SER A O 1
ATOM 980 N N . ARG A 1 125 ? -24.878 -15.333 12.623 1.00 47.47 125 ARG A N 1
ATOM 981 C CA . ARG A 1 125 ? -26.170 -15.681 12.002 1.00 47.47 125 ARG A CA 1
ATOM 982 C C . ARG A 1 125 ? -26.034 -16.440 10.679 1.00 47.47 125 ARG A C 1
ATOM 984 O O . ARG A 1 125 ? -26.880 -17.283 10.393 1.00 47.47 125 ARG A O 1
ATOM 991 N N . LEU A 1 126 ? -24.983 -16.194 9.894 1.00 41.66 126 LEU A N 1
ATOM 992 C CA . LEU A 1 126 ? -24.791 -16.814 8.571 1.00 41.66 126 LEU A CA 1
ATOM 993 C C . LEU A 1 126 ? -24.125 -18.197 8.648 1.00 41.66 126 LEU A C 1
ATOM 995 O O . LEU A 1 126 ? -24.475 -19.096 7.883 1.00 41.66 126 LEU A O 1
ATOM 999 N N . HIS A 1 127 ? -23.238 -18.428 9.619 1.00 44.44 127 HIS A N 1
ATOM 1000 C CA . HIS A 1 127 ? -22.527 -19.706 9.766 1.00 44.44 127 HIS A CA 1
ATOM 1001 C C . HIS A 1 127 ? -23.448 -20.884 10.169 1.00 44.44 127 HIS A C 1
ATOM 1003 O O . HIS A 1 127 ? -23.088 -22.048 9.978 1.00 44.44 127 HIS A O 1
ATOM 1009 N N . LYS A 1 128 ? -24.664 -20.617 10.679 1.00 44.69 128 LYS A N 1
ATOM 1010 C CA . LYS A 1 128 ? -25.695 -21.655 10.891 1.00 44.69 128 LYS A CA 1
ATOM 1011 C C . LYS A 1 128 ? -26.401 -22.083 9.598 1.00 44.69 128 LYS A C 1
ATOM 1013 O O . LYS A 1 128 ? -26.960 -23.173 9.565 1.00 44.69 128 LYS A O 1
ATOM 1018 N N . ALA A 1 129 ? -26.373 -21.256 8.550 1.00 43.97 129 ALA A N 1
ATOM 1019 C CA . ALA A 1 129 ? -27.053 -21.526 7.282 1.00 43.97 129 ALA A CA 1
ATOM 1020 C C . ALA A 1 129 ? -26.123 -22.134 6.217 1.00 43.97 129 ALA A C 1
ATOM 1022 O O . ALA A 1 129 ? -26.577 -22.901 5.371 1.00 43.97 129 ALA A O 1
ATOM 1023 N N . THR A 1 130 ? -24.820 -21.850 6.269 1.00 44.28 130 THR A N 1
ATOM 1024 C CA . THR A 1 130 ? -23.842 -22.375 5.305 1.00 44.28 130 THR A CA 1
ATOM 1025 C C . THR A 1 1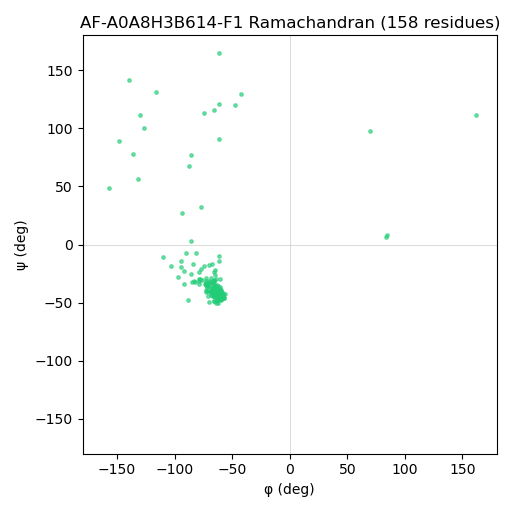30 ? -22.688 -23.065 6.026 1.00 44.28 130 THR A C 1
ATOM 1027 O O . THR A 1 130 ? -21.765 -22.417 6.514 1.00 44.28 130 THR A O 1
ATOM 1030 N N . GLY A 1 131 ? -22.733 -24.400 6.091 1.00 38.28 131 GLY A N 1
ATOM 1031 C CA . GLY A 1 131 ? -21.584 -25.217 6.493 1.00 38.28 131 GLY A CA 1
ATOM 1032 C C . GLY A 1 131 ? -20.392 -25.052 5.530 1.00 38.28 131 GLY A C 1
ATOM 1033 O O . GLY A 1 131 ? -20.560 -24.542 4.420 1.00 38.28 131 GLY A O 1
ATOM 1034 N N . PRO A 1 132 ? -19.175 -25.477 5.920 1.00 44.00 132 PRO A N 1
ATOM 1035 C CA . PRO A 1 132 ? -17.967 -25.214 5.145 1.00 44.00 132 PRO A CA 1
ATOM 1036 C C . PRO A 1 132 ? -18.043 -25.846 3.750 1.00 44.00 132 PRO A C 1
ATOM 1038 O O . PRO A 1 132 ? -18.177 -27.063 3.593 1.00 44.00 132 PRO A O 1
ATOM 1041 N N . CYS A 1 133 ? -17.927 -25.001 2.725 1.00 42.38 133 CYS A N 1
ATOM 1042 C CA . CYS A 1 133 ? -17.917 -25.420 1.332 1.00 42.38 133 CYS A CA 1
ATOM 1043 C C . CYS A 1 133 ? -16.649 -26.254 1.065 1.00 42.38 133 CYS A C 1
ATOM 1045 O O . CYS A 1 133 ? -15.521 -25.772 1.188 1.00 42.38 133 CYS A O 1
ATOM 1047 N N . LYS A 1 134 ? -16.828 -27.535 0.725 1.00 43.69 134 LYS A N 1
ATOM 1048 C CA . LYS A 1 134 ? -15.766 -28.559 0.629 1.00 43.69 134 LYS A CA 1
ATOM 1049 C C . LYS A 1 134 ? -14.673 -28.260 -0.416 1.00 43.69 134 LYS A C 1
ATOM 1051 O O . LYS A 1 134 ? -13.656 -28.947 -0.443 1.00 43.69 134 LYS A O 1
ATOM 1056 N N . SER A 1 135 ? -14.847 -27.252 -1.271 1.00 41.97 135 SER A N 1
ATOM 1057 C CA . SER A 1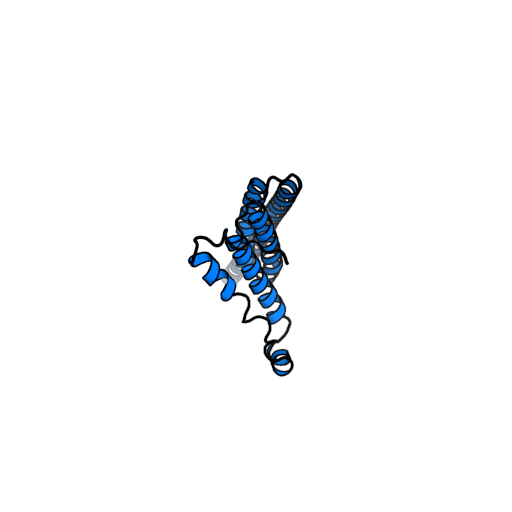 135 ? -13.990 -26.987 -2.435 1.00 41.97 135 SER A CA 1
ATOM 1058 C C . SER A 1 135 ? -12.715 -26.182 -2.144 1.00 41.97 135 SER A C 1
ATOM 1060 O O . SER A 1 135 ? -11.790 -26.217 -2.956 1.00 41.97 135 SER A O 1
ATOM 1062 N N . MET A 1 136 ? -12.618 -25.491 -1.002 1.00 37.84 136 MET A N 1
ATOM 1063 C CA . MET A 1 136 ? -11.505 -24.564 -0.727 1.00 37.84 136 MET A CA 1
ATOM 1064 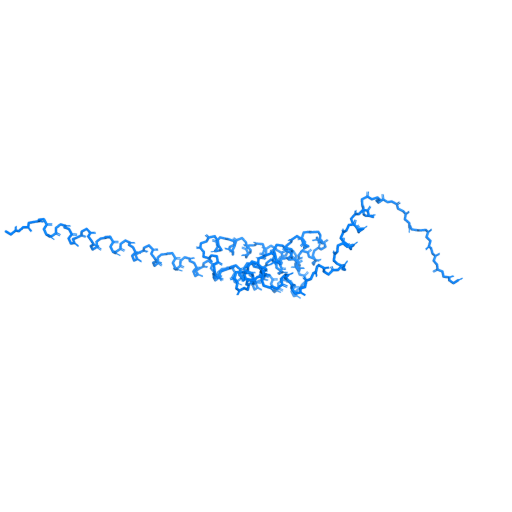C C . MET A 1 136 ? -10.325 -25.168 0.052 1.00 37.84 136 MET A C 1
ATOM 1066 O O . MET A 1 136 ? -9.242 -24.593 0.054 1.00 37.84 136 MET A O 1
ATOM 1070 N N . ARG A 1 137 ? -10.470 -26.352 0.664 1.00 38.06 137 ARG A N 1
ATOM 1071 C CA . ARG A 1 137 ? -9.418 -26.935 1.528 1.00 38.06 137 ARG A CA 1
ATOM 1072 C C . ARG A 1 137 ? -8.408 -27.838 0.791 1.00 38.06 137 ARG A C 1
ATOM 1074 O O . ARG A 1 137 ? -7.412 -28.235 1.384 1.00 38.06 137 ARG A O 1
ATOM 1081 N N . ALA A 1 138 ? -8.635 -28.147 -0.489 1.00 36.31 138 ALA A N 1
ATOM 1082 C CA . ALA A 1 138 ? -7.840 -29.137 -1.231 1.00 36.31 138 ALA A CA 1
ATOM 1083 C C . ALA A 1 138 ? -6.806 -28.551 -2.216 1.00 36.31 138 ALA A C 1
ATOM 1085 O O . ALA A 1 138 ? -5.876 -29.254 -2.601 1.00 36.31 138 ALA A O 1
ATOM 1086 N N . LYS A 1 139 ? -6.926 -27.281 -2.631 1.00 38.25 139 LYS A N 1
ATOM 1087 C CA . LYS A 1 139 ? -6.100 -26.734 -3.730 1.00 38.25 139 LYS A CA 1
ATOM 1088 C C . LYS A 1 139 ? -4.823 -26.006 -3.291 1.00 38.25 139 LYS A C 1
ATOM 1090 O O . LYS A 1 139 ? -3.913 -25.887 -4.104 1.00 38.25 139 LYS A O 1
ATOM 1095 N N . SER A 1 140 ? -4.713 -25.570 -2.032 1.00 35.44 140 SER A N 1
ATOM 1096 C CA . SER A 1 140 ? -3.536 -24.828 -1.541 1.00 35.44 140 SER A CA 1
ATOM 1097 C C . SER A 1 140 ? -2.378 -25.716 -1.066 1.00 35.44 140 SER A C 1
ATOM 1099 O O . SER A 1 140 ? -1.231 -25.296 -1.142 1.00 35.44 140 SER A O 1
ATOM 1101 N N . LYS A 1 141 ? -2.631 -26.965 -0.642 1.00 38.44 141 LYS A N 1
ATOM 1102 C CA . LYS A 1 141 ? -1.566 -27.872 -0.159 1.00 38.44 141 LYS A CA 1
ATOM 1103 C C . LYS A 1 141 ? -0.808 -28.616 -1.262 1.00 38.44 141 LYS A C 1
ATOM 1105 O O . LYS A 1 141 ? 0.375 -28.882 -1.100 1.00 38.44 141 LYS A O 1
ATOM 1110 N N . VAL A 1 142 ? -1.459 -28.937 -2.382 1.00 43.97 142 VAL A N 1
ATOM 1111 C CA . VAL A 1 142 ? -0.867 -29.806 -3.422 1.00 43.97 142 VAL A CA 1
ATOM 1112 C C . VAL A 1 142 ? 0.137 -29.056 -4.304 1.00 43.97 142 VAL A C 1
ATOM 1114 O O . VAL A 1 142 ? 1.096 -29.640 -4.794 1.00 43.97 142 VAL A O 1
ATOM 1117 N N . ARG A 1 143 ? -0.043 -27.743 -4.493 1.00 44.38 143 ARG A N 1
ATOM 1118 C CA . ARG A 1 143 ? 0.809 -26.960 -5.400 1.00 44.38 143 ARG A CA 1
ATOM 1119 C C . ARG A 1 143 ? 2.166 -26.599 -4.772 1.00 44.38 143 ARG A C 1
ATOM 1121 O O . ARG A 1 143 ? 3.172 -26.630 -5.469 1.00 44.38 143 ARG A O 1
ATOM 1128 N N . TYR A 1 144 ? 2.201 -26.365 -3.456 1.00 35.88 144 TYR A N 1
ATOM 1129 C CA . TYR A 1 144 ? 3.437 -26.102 -2.706 1.00 35.88 144 TYR A CA 1
ATOM 1130 C C . TYR A 1 144 ? 4.311 -27.357 -2.517 1.00 35.88 144 TYR A C 1
ATOM 1132 O O . TYR A 1 144 ? 5.534 -27.244 -2.524 1.00 35.88 144 TYR A O 1
ATOM 1140 N N . SER A 1 145 ? 3.727 -28.563 -2.416 1.00 39.62 145 SER A N 1
ATOM 1141 C CA . SER A 1 145 ? 4.526 -29.798 -2.293 1.00 39.62 145 SER A CA 1
ATOM 1142 C C . SER A 1 145 ? 5.222 -30.199 -3.596 1.00 39.62 145 SER A C 1
ATOM 1144 O O . SER A 1 145 ? 6.276 -30.820 -3.556 1.00 39.62 145 SER A O 1
ATOM 1146 N N . LEU A 1 146 ? 4.642 -29.845 -4.747 1.00 45.44 146 LEU A N 1
ATOM 1147 C CA . LEU A 1 146 ? 5.203 -30.162 -6.065 1.00 45.44 146 LEU A CA 1
ATOM 1148 C C . LEU A 1 146 ? 6.343 -29.214 -6.475 1.00 45.44 146 LEU A C 1
ATOM 1150 O O . LEU A 1 146 ? 7.196 -29.611 -7.257 1.00 45.44 146 LEU A O 1
ATOM 1154 N N . TYR A 1 147 ? 6.395 -27.999 -5.922 1.00 41.59 147 TYR A N 1
ATOM 1155 C CA . TYR A 1 147 ? 7.471 -27.031 -6.183 1.00 41.59 147 TYR A CA 1
ATOM 1156 C C . TYR A 1 147 ? 8.735 -27.277 -5.335 1.00 41.59 147 TYR A C 1
ATOM 1158 O O . TYR A 1 147 ? 9.842 -27.045 -5.810 1.00 41.59 147 TYR A O 1
ATOM 1166 N N . LEU A 1 148 ? 8.591 -27.790 -4.105 1.00 44.56 148 LEU A N 1
ATOM 1167 C CA . LEU A 1 148 ? 9.716 -28.133 -3.215 1.00 44.56 148 LEU A CA 1
ATOM 1168 C C . LEU A 1 148 ? 10.464 -29.414 -3.624 1.00 44.56 148 LEU A C 1
ATOM 1170 O O . LEU A 1 148 ? 11.605 -29.609 -3.219 1.00 44.56 148 LEU A O 1
ATOM 1174 N N . LEU A 1 149 ? 9.841 -30.267 -4.440 1.00 42.34 149 LEU A N 1
ATOM 1175 C CA . LEU A 1 149 ? 10.441 -31.477 -5.015 1.00 42.34 149 LEU A CA 1
ATOM 1176 C C . LEU A 1 149 ? 11.046 -31.225 -6.406 1.00 42.34 149 LEU A C 1
ATOM 1178 O O . LEU A 1 149 ? 11.094 -32.140 -7.224 1.00 42.34 149 LEU A O 1
ATOM 1182 N N . GLY A 1 150 ? 11.470 -29.990 -6.701 1.00 50.28 150 GLY A N 1
ATOM 1183 C CA . GLY A 1 150 ? 12.061 -29.642 -7.990 1.00 50.28 150 GLY A CA 1
ATOM 1184 C C . GLY A 1 150 ? 13.125 -30.653 -8.423 1.00 50.28 150 GLY A C 1
ATOM 1185 O O . GLY A 1 150 ? 14.088 -30.856 -7.691 1.00 50.28 150 GLY A O 1
ATOM 1186 N N . ILE A 1 151 ? 12.903 -31.287 -9.583 1.00 42.50 151 ILE A N 1
ATOM 1187 C CA . ILE A 1 151 ? 13.864 -31.714 -10.621 1.00 42.50 151 ILE A CA 1
ATOM 1188 C C . ILE A 1 151 ? 13.180 -32.784 -11.505 1.00 42.50 151 ILE A C 1
ATOM 1190 O O . ILE A 1 151 ? 12.939 -33.912 -11.092 1.00 42.50 151 ILE A O 1
ATOM 1194 N N . VAL A 1 152 ? 12.920 -32.372 -12.753 1.00 43.91 152 VAL A N 1
ATOM 1195 C CA . VAL A 1 152 ? 12.716 -33.169 -13.980 1.00 43.91 152 VAL A CA 1
ATOM 1196 C C . VAL A 1 152 ? 11.432 -34.004 -14.080 1.00 43.91 152 VAL A C 1
ATOM 1198 O O . VAL A 1 152 ? 11.381 -35.176 -13.728 1.00 43.91 152 VAL A O 1
ATOM 1201 N N . TRP A 1 153 ? 10.434 -33.442 -14.764 1.00 41.44 153 TRP A N 1
ATOM 1202 C CA . TRP A 1 153 ? 9.629 -34.237 -15.697 1.00 41.44 153 TRP A CA 1
ATOM 1203 C C . TRP A 1 153 ? 9.504 -33.500 -17.027 1.00 41.44 153 TRP A C 1
ATOM 1205 O O . TRP A 1 153 ? 8.421 -33.228 -17.534 1.00 41.44 153 TRP A O 1
ATOM 1215 N N . ASP A 1 154 ? 10.661 -33.180 -17.593 1.00 41.56 154 ASP A N 1
ATOM 1216 C CA . ASP A 1 154 ? 10.814 -32.787 -18.994 1.00 41.56 154 ASP A CA 1
ATOM 1217 C C . ASP A 1 154 ? 10.747 -34.032 -19.911 1.00 41.56 154 ASP A C 1
ATOM 1219 O O . ASP A 1 154 ? 11.461 -34.144 -20.901 1.00 41.56 154 ASP A O 1
ATOM 1223 N N . LEU A 1 155 ? 9.969 -35.057 -19.524 1.00 35.66 155 LEU A N 1
ATOM 1224 C CA . LEU A 1 155 ? 10.059 -36.386 -20.131 1.00 35.66 155 LEU A CA 1
ATOM 1225 C C . LEU A 1 155 ? 8.793 -37.241 -19.984 1.00 35.66 155 LEU A C 1
ATOM 1227 O O . LEU A 1 155 ? 8.890 -38.403 -19.622 1.00 35.66 155 LEU A O 1
ATOM 1231 N N . MET A 1 156 ? 7.603 -36.714 -20.282 1.00 33.97 156 MET A N 1
ATOM 1232 C CA . MET A 1 156 ? 6.602 -37.525 -21.000 1.00 33.97 156 MET A CA 1
ATOM 1233 C C . MET A 1 156 ? 5.755 -36.624 -21.885 1.00 33.97 156 MET A C 1
ATOM 1235 O O . MET A 1 156 ? 4.701 -36.117 -21.502 1.00 33.97 156 MET A O 1
ATOM 1239 N N . GLU A 1 157 ? 6.265 -36.463 -23.097 1.00 39.78 157 GLU A N 1
ATOM 1240 C CA . GLU A 1 157 ? 5.489 -36.260 -24.307 1.00 39.78 157 GLU A CA 1
ATOM 1241 C C . GLU A 1 157 ? 4.273 -37.206 -24.328 1.00 39.78 157 GLU A C 1
ATOM 1243 O O . GLU A 1 157 ? 4.402 -38.419 -24.164 1.00 39.78 157 GLU A O 1
ATOM 1248 N N . LEU A 1 158 ? 3.086 -36.654 -24.574 1.00 32.19 158 LEU A N 1
ATOM 1249 C CA . LEU A 1 158 ? 1.974 -37.393 -25.169 1.00 32.19 158 LEU A CA 1
ATOM 1250 C C . LEU A 1 158 ? 1.677 -36.738 -26.518 1.00 32.19 158 LEU A C 1
ATOM 1252 O O . LEU A 1 158 ? 1.481 -35.520 -26.576 1.00 32.19 158 LEU A O 1
ATOM 1256 N N . PRO A 1 159 ? 1.567 -37.539 -27.590 1.00 33.94 159 PRO A N 1
ATOM 1257 C CA . PRO A 1 159 ? 0.218 -37.657 -28.130 1.00 33.94 159 PRO A CA 1
ATOM 1258 C C . PRO A 1 159 ? -0.191 -39.070 -28.590 1.00 33.94 159 PRO A C 1
ATOM 1260 O O . PRO A 1 159 ? 0.551 -39.746 -29.293 1.00 33.94 159 PRO A O 1
ATOM 1263 N N . LYS A 1 160 ? -1.469 -39.350 -28.285 1.00 46.59 160 LYS A N 1
ATOM 1264 C CA . LYS A 1 160 ? -2.432 -40.337 -28.821 1.00 46.59 160 LYS A CA 1
ATOM 1265 C C . LYS A 1 160 ? -2.190 -41.823 -28.573 1.00 46.59 160 LYS A C 1
ATOM 1267 O O . LYS A 1 160 ? -1.339 -42.426 -29.252 1.00 46.59 160 LYS A O 1
#

Foldseek 3Di:
DDPVVVVVVVVVVVVVVVVVVVVVVVVVVLVVLLVQLVVLQVQLVVCVVVLNLVSSLVSLVSSLVSLVVSCVVPVPVRLLVNLVSLQSNLVSCVSVVNNVSSVVSNVVSVVSVCVVVCVVDVCVVVCVVDPDDPPPPPPPPPVVVVVVPDDDPPDDDDDD

Organism: NCBI:txid456999

Radius of gyration: 25.54 Å; Cα contacts (8 Å, |Δi|>4): 104; chains: 1; bounding box: 41×81×74 Å

Mean predicted aligned error: 15.69 Å

Sequence (160 aa):
MDTTFLHTHLEDSQTQLNDIKLSTTDDLSVDITYETADSWSKMSLSHFQVGDYTAALDARQKAVEIYRLLTARQPELFEANLARELLGLSKDLAGVGRMEEAYSASEESRIIYMHIVGSSIDYSRLHKATGPCKSMRAKSKVRYSLYLLGIVWDLMELPK

Secondary structure (DSSP, 8-state):
--HHHHHHHHHHHHHHHHHHHHHHHHHHHHHHHHHHHHHHHHHHHHHHHHT-HHHHHHHHHHHHHHHHHHHHH-HHHHHHHHHHHHHHHHHHHHHTT-HHHHHHHHHHHHHHHHHHHHHHS-HHHHTTT-PPPTTSSSHHHHHHHHHHT-S---------

InterPro domains:
  IPR011990 Tetratricopeptide-like helical domain superfamily [G3DSA:1.25.40.10] (10-127)
  IPR011990 Tetratricopeptide-like helical domain superfamily [SSF48452] (31-115)

pLDDT: mean 71.52, std 20.46, range [32.19, 95.0]

Solvent-accessible surface area (backbone atoms only — not comparable to full-atom values): 8860 Å² total; per-residue (Å²): 134,73,68,66,66,59,54,52,56,52,52,53,52,51,50,55,51,50,55,54,51,53,54,55,53,50,53,57,50,50,50,56,50,49,54,53,25,54,51,27,43,52,51,12,54,52,29,46,75,75,65,39,26,67,61,11,34,57,29,30,52,53,18,40,54,45,31,51,59,45,23,74,75,42,43,93,77,26,44,69,55,34,25,52,42,27,44,52,40,17,51,24,28,44,67,69,66,41,52,70,61,14,48,52,31,39,50,54,19,50,52,46,52,48,46,59,48,45,77,75,39,71,55,81,69,50,56,78,75,53,70,87,70,82,78,71,80,66,67,71,64,59,59,59,58,62,60,77,61,72,77,84,81,93,75,75,88,81,84,135